Protein AF-A0A8J8CNK3-F1 (afdb_monomer)

Organism: NCBI:txid2690445

Solvent-accessible surface area (backbone atoms only — not comparable to full-atom values): 7069 Å² total; per-residue (Å²): 121,71,66,62,54,50,52,52,51,50,51,50,51,51,49,50,50,52,49,50,53,49,48,55,53,54,57,57,66,68,66,74,72,71,69,60,81,88,61,68,90,66,77,77,70,65,93,82,71,78,81,66,87,45,95,73,78,57,84,59,95,43,60,66,56,49,50,53,51,53,52,50,23,67,74,34,98,58,29,53,62,53,50,50,54,51,44,51,50,50,50,42,69,77,34,63,91,50,44,63,56,58,55,49,50,54,51,52,50,32,56,76,70,68,65,117

Secondary structure (DSSP, 8-state):
-HHHHHHHHHHHHHHHHHHHHHHHHHHHHTT-----TTS---S---TT------TTS---SSHHHHHHHHHHHHHSTTHHHHHHHHHHHHHHHH-GGGHHHHHHHHHHHHHHTT--

Foldseek 3Di:
DVVVVVVVVVVVVVVVVVVVVVVVVVVVVVPPPPPPVVDDVPPDDDPPDDDQDDLQPDDDPDVVRSVVLVVVLVPDPCSVVVVVVSSLVVCCVVCVVCNVVVVVVVVVVCVVVVVD

Radius of gyration: 29.27 Å; Cα contacts (8 Å, |Δi|>4): 28; chains: 1; bounding box: 63×72×49 Å

Sequence (116 aa):
MKGLLSALRQSIYRGVLVAVIGLLSWVGMSAIAVESSLASPTAKQAVGQEEVISPDSESYGSREEAYDKAVEAVNNPQGVEKAYEKDLKIFKQENPEQNTIVDSAKEAVKKVAGQE

Mean predicted aligned error: 18.52 Å

pLDDT: mean 73.79, std 15.77, range [39.31, 92.06]

Structure (mmCIF, N/CA/C/O backbone):
data_AF-A0A8J8CNK3-F1
#
_entry.id   AF-A0A8J8CNK3-F1
#
loop_
_atom_site.group_PDB
_atom_site.id
_atom_site.type_symbol
_atom_site.label_atom_id
_atom_site.label_alt_id
_atom_site.label_comp_id
_atom_site.label_asym_id
_atom_site.label_entity_id
_atom_site.label_seq_id
_atom_site.pdbx_PDB_ins_code
_atom_site.Cartn_x
_atom_site.Cartn_y
_atom_site.Cartn_z
_atom_site.occupancy
_atom_site.B_iso_or_equiv
_atom_site.auth_seq_id
_atom_site.auth_comp_id
_atom_site.auth_asym_id
_atom_site.auth_atom_id
_atom_site.pdbx_PDB_model_num
ATOM 1 N N . MET A 1 1 ? -47.912 52.864 -19.080 1.00 53.12 1 MET A N 1
ATOM 2 C CA . MET A 1 1 ? -46.613 52.517 -18.449 1.00 53.12 1 MET A CA 1
ATOM 3 C C . MET A 1 1 ? -46.378 51.017 -18.207 1.00 53.12 1 MET A C 1
ATOM 5 O O . MET A 1 1 ? -45.264 50.660 -17.859 1.00 53.12 1 MET A O 1
ATOM 9 N N . LYS A 1 2 ? -47.353 50.110 -18.409 1.00 54.72 2 LYS A N 1
ATOM 10 C CA . LYS A 1 2 ? -47.150 48.662 -18.162 1.00 54.72 2 LYS A CA 1
ATOM 11 C C . LYS A 1 2 ? -46.302 47.950 -19.239 1.00 54.72 2 LYS A C 1
ATOM 13 O O . LYS A 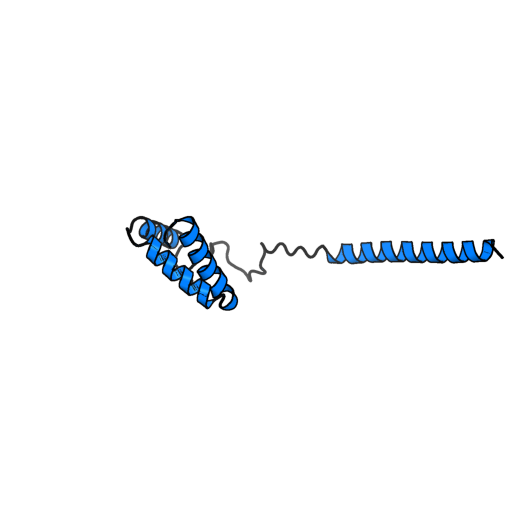1 2 ? -45.543 47.053 -18.900 1.00 54.72 2 LYS A O 1
ATOM 18 N N . GLY A 1 3 ? -46.368 48.393 -20.501 1.00 58.44 3 GLY A N 1
ATOM 19 C CA . GLY A 1 3 ? -45.615 47.792 -21.617 1.00 58.44 3 GLY A CA 1
ATOM 20 C C . GLY A 1 3 ? -44.118 48.133 -21.659 1.00 58.44 3 GLY A C 1
ATOM 21 O O . GLY A 1 3 ? -43.311 47.322 -22.099 1.00 58.44 3 GLY A O 1
ATOM 22 N N . LEU A 1 4 ? -43.727 49.308 -21.150 1.00 61.31 4 LEU A N 1
ATOM 23 C CA . LEU A 1 4 ? -42.319 49.727 -21.108 1.00 61.31 4 LEU A CA 1
ATOM 24 C C . LEU A 1 4 ? -41.530 48.901 -20.076 1.00 61.31 4 LEU A C 1
ATOM 26 O O . LEU A 1 4 ? -40.418 48.459 -20.344 1.00 61.31 4 LEU A O 1
ATOM 30 N N . LEU A 1 5 ? -42.150 48.625 -18.922 1.00 61.72 5 LEU A N 1
ATOM 31 C CA . LEU A 1 5 ? -41.578 47.792 -17.861 1.00 61.72 5 LEU A CA 1
ATOM 32 C C . LEU A 1 5 ? -41.494 46.314 -18.264 1.00 61.72 5 LEU A C 1
ATOM 34 O O . LEU A 1 5 ? -40.515 45.652 -17.926 1.00 61.72 5 LEU A O 1
ATOM 38 N N . SER A 1 6 ? -42.473 45.790 -19.013 1.00 59.72 6 SER A N 1
ATOM 39 C CA . SER A 1 6 ? -42.414 44.410 -19.512 1.00 59.72 6 SER A CA 1
ATOM 40 C C . SER A 1 6 ? -41.362 44.236 -20.605 1.00 59.72 6 SER A C 1
ATOM 42 O O . SER A 1 6 ? -40.653 43.234 -20.592 1.00 59.72 6 SER A O 1
ATOM 44 N N . ALA A 1 7 ? -41.204 45.215 -21.503 1.00 62.88 7 ALA A N 1
ATOM 45 C CA . ALA A 1 7 ? -40.164 45.197 -22.532 1.00 62.88 7 ALA A CA 1
ATOM 46 C C . ALA A 1 7 ? -38.754 45.303 -21.925 1.00 62.88 7 ALA A C 1
ATOM 48 O O . ALA A 1 7 ? -37.859 44.552 -22.310 1.00 62.88 7 ALA A O 1
ATOM 49 N N . LEU A 1 8 ? -38.571 46.164 -20.915 1.00 64.75 8 LEU A N 1
ATOM 50 C CA . LEU A 1 8 ? -37.304 46.289 -20.192 1.00 64.75 8 LEU A CA 1
ATOM 51 C C . LEU A 1 8 ? -36.966 44.996 -19.433 1.00 64.75 8 LEU A C 1
ATOM 53 O O . LEU A 1 8 ? -35.857 44.480 -19.537 1.00 64.75 8 LEU A O 1
ATOM 57 N N . ARG A 1 9 ? -37.951 44.409 -18.742 1.00 67.25 9 ARG A N 1
ATOM 58 C CA . ARG A 1 9 ? -37.798 43.139 -18.021 1.00 67.25 9 ARG A CA 1
ATOM 59 C C . ARG A 1 9 ? -37.497 41.975 -18.967 1.00 67.25 9 ARG A C 1
ATOM 61 O O . ARG A 1 9 ? -36.649 41.146 -18.661 1.00 67.25 9 ARG A O 1
ATOM 68 N N . GLN A 1 10 ? -38.136 41.932 -20.134 1.00 74.06 10 GLN A N 1
ATOM 69 C CA . GLN A 1 10 ? -37.875 40.924 -21.160 1.00 74.06 10 GLN A CA 1
ATOM 70 C C . GLN A 1 10 ? -36.482 41.082 -21.784 1.00 74.06 10 GLN A C 1
ATOM 72 O O . GLN A 1 10 ? -35.818 40.079 -22.035 1.00 74.06 10 GLN A O 1
ATOM 77 N N . SER A 1 11 ? -36.010 42.316 -21.984 1.00 74.06 11 SER A N 1
ATOM 78 C CA . SER A 1 11 ? -34.644 42.586 -22.448 1.00 74.06 11 SER A CA 1
ATOM 79 C C . SER A 1 11 ? -33.598 42.156 -21.420 1.00 74.06 11 SER A C 1
ATOM 81 O O . SER A 1 11 ? -32.589 41.561 -21.790 1.00 74.06 11 SER A O 1
ATOM 83 N N . ILE A 1 12 ? -33.859 42.390 -20.130 1.00 78.88 12 ILE A N 1
ATOM 84 C CA . ILE A 1 12 ? -32.988 41.941 -19.037 1.00 78.88 12 ILE A CA 1
ATOM 85 C C . ILE A 1 12 ? -32.961 40.410 -18.980 1.00 78.88 12 ILE A C 1
ATOM 87 O O . ILE A 1 12 ? -31.882 39.831 -18.952 1.00 78.88 12 ILE A O 1
ATOM 91 N N . TYR A 1 13 ? -34.115 39.735 -19.048 1.00 81.25 13 TYR A N 1
ATOM 92 C CA . TYR A 1 13 ? -34.148 38.268 -19.064 1.00 81.25 13 TYR A CA 1
ATOM 93 C C . TYR A 1 13 ? -33.449 37.673 -20.283 1.00 81.25 13 TYR A C 1
ATOM 95 O O . TYR A 1 13 ? -32.748 36.679 -20.141 1.00 81.25 13 TYR A O 1
ATOM 103 N N . ARG A 1 14 ? -33.596 38.274 -21.469 1.00 78.50 14 ARG A N 1
ATOM 104 C CA . ARG A 1 14 ? -32.875 37.829 -22.669 1.00 78.50 14 ARG A CA 1
ATOM 105 C C . ARG A 1 14 ? -31.368 38.030 -22.525 1.00 78.50 14 ARG A C 1
ATOM 107 O O . ARG A 1 14 ? -30.620 37.122 -22.863 1.00 78.50 14 ARG A O 1
ATOM 114 N N . GLY A 1 15 ? -30.935 39.164 -21.972 1.00 81.25 15 GLY A N 1
ATOM 115 C CA . GLY A 1 15 ? -29.524 39.422 -21.679 1.00 81.25 15 GLY A CA 1
ATOM 116 C C . GLY A 1 15 ? -28.945 38.425 -20.675 1.00 81.25 15 GLY A C 1
ATOM 117 O O . GLY A 1 15 ? -27.891 37.849 -20.924 1.00 81.25 15 GLY A O 1
ATOM 118 N N . VAL A 1 16 ? -29.671 38.148 -19.588 1.00 85.50 16 VAL A N 1
ATOM 119 C CA . VAL A 1 16 ? -29.281 37.149 -18.581 1.00 85.50 16 VAL A CA 1
ATOM 120 C C . VAL A 1 16 ? -29.248 35.746 -19.184 1.00 85.50 16 VAL A C 1
ATOM 122 O O . VAL A 1 16 ? -28.300 35.012 -18.942 1.00 85.50 16 VAL A O 1
ATOM 125 N N . LEU A 1 17 ? -30.229 35.371 -20.008 1.00 84.19 17 LEU A N 1
ATOM 126 C CA . LEU A 1 17 ? -30.269 34.052 -20.642 1.00 84.19 17 LEU A CA 1
ATOM 127 C C . LEU A 1 17 ? -29.079 33.848 -21.592 1.00 84.19 17 LEU A C 1
ATOM 129 O O . LEU A 1 17 ? -28.424 32.811 -21.538 1.00 84.19 17 LEU A O 1
ATOM 133 N N . VAL A 1 18 ? -28.7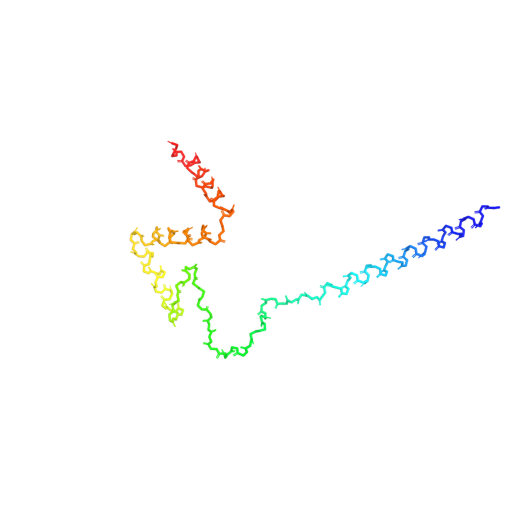66 34.848 -22.423 1.00 86.62 18 VAL A N 1
ATOM 134 C CA . VAL A 1 18 ? -27.603 34.808 -23.323 1.00 86.62 18 VAL A CA 1
ATOM 135 C C . VAL A 1 18 ? -26.299 34.767 -22.524 1.00 86.62 18 VAL A C 1
ATOM 1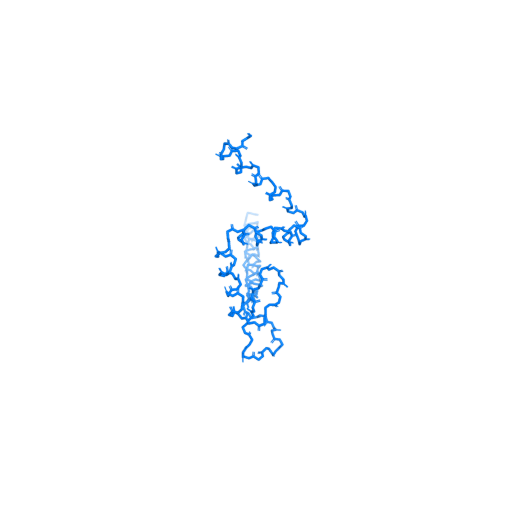37 O O . VAL A 1 18 ? -25.405 34.001 -22.872 1.00 86.62 18 VAL A O 1
ATOM 140 N N . ALA A 1 19 ? -26.204 35.517 -21.423 1.00 84.00 19 ALA A N 1
ATOM 141 C CA . ALA A 1 19 ? -25.041 35.485 -20.539 1.00 84.00 19 ALA A CA 1
ATOM 142 C C . ALA A 1 19 ? -24.860 34.118 -19.860 1.00 84.00 19 ALA A C 1
ATOM 144 O O . ALA A 1 19 ? -23.742 33.619 -19.800 1.00 84.00 19 ALA A O 1
ATOM 145 N N . VAL A 1 20 ? -25.941 33.482 -19.400 1.00 84.62 20 VAL A N 1
ATOM 146 C CA . VAL A 1 20 ? -25.899 32.144 -18.787 1.00 84.62 20 VAL A CA 1
ATOM 147 C C . VAL A 1 20 ? -25.498 31.082 -19.811 1.00 84.62 20 VAL A C 1
ATOM 149 O O . VAL A 1 20 ? -24.643 30.255 -19.517 1.00 84.62 20 VAL A O 1
ATOM 152 N N . ILE A 1 21 ? -26.047 31.122 -21.028 1.00 82.81 21 ILE A N 1
ATOM 153 C CA . ILE A 1 21 ? -25.663 30.191 -22.103 1.00 82.81 21 ILE A CA 1
ATOM 154 C C . ILE A 1 21 ? -24.202 30.418 -22.522 1.00 82.81 21 ILE A C 1
ATOM 156 O O . ILE A 1 21 ? -23.464 29.454 -22.727 1.00 82.81 21 ILE A O 1
ATOM 160 N N . GLY A 1 22 ? -23.758 31.676 -22.593 1.00 82.06 22 GLY A N 1
ATOM 161 C CA . GLY A 1 22 ? -22.363 32.033 -22.852 1.00 82.06 22 GLY A CA 1
ATOM 162 C C . GLY A 1 22 ? -21.415 31.535 -21.758 1.00 82.06 22 GLY A C 1
ATOM 163 O O . GLY A 1 22 ? -20.387 30.942 -22.071 1.00 82.06 22 GLY A O 1
ATOM 164 N N . LEU A 1 23 ? -21.788 31.688 -20.484 1.00 78.00 23 LEU A N 1
ATOM 165 C CA . LEU A 1 23 ? -21.037 31.166 -19.337 1.00 78.00 23 LEU A CA 1
ATOM 166 C C . LEU A 1 23 ? -20.975 29.634 -19.341 1.00 78.00 23 LEU A C 1
ATOM 168 O O . LEU A 1 23 ? -19.902 29.078 -19.136 1.00 78.00 23 LEU A O 1
ATOM 172 N N . LEU A 1 24 ? -22.082 28.944 -19.629 1.00 75.75 24 LEU A N 1
ATOM 173 C CA . LEU A 1 24 ? -22.100 27.481 -19.745 1.00 75.75 24 LEU A CA 1
ATOM 174 C C . LEU A 1 24 ? -21.238 26.988 -20.918 1.00 75.75 24 LEU A C 1
ATOM 176 O O . LEU A 1 24 ? -20.557 25.974 -20.791 1.00 75.75 24 LEU A O 1
ATOM 180 N N . SER A 1 25 ? -21.211 27.730 -22.028 1.00 75.38 25 SER A N 1
ATOM 181 C CA . SER A 1 25 ? -20.350 27.426 -23.180 1.00 75.38 25 SER A CA 1
ATOM 182 C C . SER A 1 25 ? -18.867 27.660 -22.863 1.00 75.38 25 SER A C 1
ATOM 184 O O . SER A 1 25 ? -18.021 26.868 -23.269 1.00 75.38 25 SER A O 1
ATOM 186 N N . TRP A 1 26 ? -18.552 28.703 -22.086 1.00 70.75 26 TRP A N 1
ATOM 187 C CA . TRP A 1 26 ? -17.193 28.989 -21.617 1.00 70.75 26 TRP A CA 1
ATOM 188 C C . TRP A 1 26 ? -16.692 27.925 -20.633 1.00 70.75 26 TRP A C 1
ATOM 190 O O . TRP A 1 26 ? -15.577 27.434 -20.775 1.00 70.75 26 TRP A O 1
ATOM 200 N N . VAL A 1 27 ? -17.528 27.510 -19.674 1.00 66.94 27 VAL A N 1
ATOM 201 C CA . VAL A 1 27 ? -17.202 26.427 -18.728 1.00 66.94 27 VAL A CA 1
ATOM 202 C C . VAL A 1 27 ? -17.034 25.086 -19.455 1.00 66.94 27 VAL A C 1
ATOM 204 O O . VAL A 1 27 ? -16.172 24.294 -19.083 1.00 66.94 27 VAL A O 1
ATOM 207 N N . GLY A 1 28 ? -17.794 24.851 -20.530 1.00 62.44 28 GLY A N 1
ATOM 208 C CA . GLY A 1 28 ? -17.663 23.657 -21.368 1.00 62.44 28 GLY A CA 1
ATOM 209 C C . GLY A 1 28 ? -16.336 23.560 -22.132 1.00 62.44 28 GLY A C 1
ATOM 210 O O . GLY A 1 28 ? -15.835 22.455 -22.321 1.00 62.44 28 GLY A O 1
ATOM 211 N N . MET A 1 29 ? -15.726 24.687 -22.525 1.00 59.91 29 MET A N 1
ATOM 212 C CA . MET A 1 29 ? -14.417 24.685 -23.202 1.00 59.91 29 MET A CA 1
ATOM 213 C C . MET A 1 29 ? -13.239 24.445 -22.245 1.00 59.91 29 MET A C 1
ATOM 215 O O . MET A 1 29 ? -12.205 23.952 -22.686 1.00 59.91 29 MET A O 1
ATOM 219 N N . SER A 1 30 ? -13.389 24.712 -20.944 1.00 59.50 30 SER A N 1
ATOM 220 C CA . SER A 1 30 ? -12.358 24.419 -19.931 1.00 59.50 30 SER A CA 1
ATOM 221 C C . SER A 1 30 ? -12.331 22.950 -19.490 1.00 59.50 30 SER A C 1
ATOM 223 O O . SER A 1 30 ? -11.420 22.546 -18.776 1.00 59.50 30 SER A O 1
ATOM 225 N N . ALA A 1 31 ? -13.339 22.157 -19.870 1.00 57.19 31 ALA A N 1
ATOM 226 C CA . ALA A 1 31 ? -13.521 20.785 -19.394 1.00 57.19 31 ALA A CA 1
ATOM 227 C C . ALA A 1 31 ? -12.884 19.710 -20.297 1.00 57.19 31 ALA A C 1
ATOM 229 O O . ALA A 1 31 ? -12.995 18.524 -20.000 1.00 57.19 31 ALA A O 1
ATOM 230 N N . ILE A 1 32 ? -12.190 20.097 -21.375 1.00 59.12 32 ILE A N 1
ATOM 231 C CA . ILE A 1 32 ? -11.406 19.169 -22.208 1.00 59.12 32 ILE A CA 1
ATOM 232 C C . ILE A 1 32 ? -9.919 19.523 -22.116 1.00 59.12 32 ILE A C 1
ATOM 234 O O . ILE A 1 32 ? -9.226 19.725 -23.104 1.00 59.12 32 ILE A O 1
ATOM 238 N N . ALA A 1 33 ? -9.424 19.581 -20.886 1.00 54.59 33 ALA A N 1
ATOM 239 C CA . ALA A 1 33 ? -8.092 19.087 -20.579 1.00 54.59 33 ALA A CA 1
ATOM 240 C C . ALA A 1 33 ? -8.281 17.864 -19.678 1.00 54.59 33 ALA A C 1
ATOM 242 O O . ALA A 1 33 ? -7.846 17.828 -18.532 1.00 54.59 33 ALA A O 1
ATOM 243 N N . VAL A 1 34 ? -8.992 16.853 -20.195 1.00 54.28 34 VAL A N 1
ATOM 244 C CA . VAL A 1 34 ? -8.728 15.483 -19.757 1.00 54.28 34 VAL A CA 1
ATOM 245 C C . VAL A 1 34 ? -7.339 15.194 -20.302 1.00 54.28 34 VAL A C 1
ATOM 247 O O . VAL A 1 34 ? -7.175 14.677 -21.404 1.00 54.28 34 VAL A O 1
ATOM 250 N N . GLU A 1 35 ? -6.325 15.626 -19.558 1.00 49.78 35 GLU A N 1
ATOM 251 C CA . GLU A 1 35 ? -5.048 14.951 -19.595 1.00 49.78 35 GLU A CA 1
ATOM 252 C C . GLU A 1 35 ? -5.396 13.503 -19.285 1.00 49.78 35 GLU A C 1
ATOM 254 O O . GLU A 1 35 ? -5.761 13.139 -18.168 1.00 49.78 35 GLU A O 1
ATOM 259 N N . SER A 1 36 ? -5.415 12.683 -20.329 1.00 48.16 36 SER A N 1
ATOM 260 C CA . SER A 1 36 ? -5.267 11.252 -20.204 1.00 48.16 36 SER A CA 1
ATOM 261 C C . SER A 1 36 ? -3.975 11.045 -19.422 1.00 48.16 36 SER A C 1
ATOM 263 O O . SER A 1 36 ? -2.909 10.921 -20.017 1.00 48.16 36 SER A O 1
ATOM 265 N N . SER A 1 37 ? -4.054 11.035 -18.089 1.00 45.50 37 SER A N 1
ATOM 266 C CA . SER A 1 37 ? -2.921 10.856 -17.174 1.00 45.50 37 SER A CA 1
ATOM 267 C C . SER A 1 37 ? -2.351 9.432 -17.229 1.00 45.50 37 SER A C 1
ATOM 269 O O . SER A 1 37 ? -1.622 9.010 -16.341 1.00 45.50 37 SER A O 1
ATOM 271 N N . LEU A 1 38 ? -2.690 8.687 -18.283 1.00 48.75 38 LEU A N 1
ATOM 272 C CA . LEU A 1 38 ? -2.006 7.482 -18.730 1.00 48.75 38 LEU A CA 1
ATOM 273 C C . LEU A 1 38 ? -0.895 7.794 -19.750 1.00 48.75 38 LEU A C 1
ATOM 275 O O . LEU A 1 38 ? -0.183 6.889 -20.166 1.00 48.75 38 LEU A O 1
ATOM 279 N N . ALA A 1 39 ? -0.720 9.058 -20.144 1.00 49.25 39 ALA A N 1
ATOM 280 C CA . ALA A 1 39 ? 0.435 9.536 -20.891 1.00 49.25 39 ALA A CA 1
ATOM 281 C C . ALA A 1 39 ? 1.093 10.678 -20.106 1.00 49.25 39 ALA A C 1
ATOM 283 O O . ALA A 1 39 ? 0.884 11.858 -20.379 1.00 49.25 39 ALA A O 1
ATOM 284 N N . SER A 1 40 ? 1.898 10.301 -19.110 1.00 39.31 40 SER A N 1
ATOM 285 C CA . SER A 1 40 ? 2.988 11.146 -18.615 1.00 39.31 40 SER A CA 1
ATOM 286 C C . SER A 1 40 ? 3.777 11.693 -19.819 1.00 39.31 40 SER A C 1
ATOM 288 O O . SER A 1 40 ? 3.947 10.953 -20.798 1.00 39.31 40 SER A O 1
ATOM 290 N N . PRO A 1 41 ? 4.297 12.939 -19.808 1.00 44.16 41 PRO A N 1
ATOM 291 C CA . PRO A 1 41 ? 5.346 13.354 -20.729 1.00 44.16 41 PRO A CA 1
ATOM 292 C C . PRO A 1 41 ? 6.625 12.625 -20.318 1.00 44.16 41 PRO A C 1
ATOM 294 O O . PRO A 1 41 ? 7.590 13.198 -19.819 1.00 44.16 41 PRO A O 1
ATOM 297 N N . THR A 1 42 ? 6.608 11.317 -20.528 1.00 45.53 42 THR A N 1
ATOM 298 C CA . THR A 1 42 ? 7.750 10.447 -20.564 1.00 45.53 42 THR A CA 1
ATOM 299 C C . THR A 1 42 ? 8.652 11.019 -21.640 1.00 45.53 42 THR A C 1
ATOM 301 O O . THR A 1 42 ? 8.481 10.813 -22.844 1.00 45.53 42 THR A O 1
ATOM 304 N N . ALA A 1 43 ? 9.608 11.816 -21.181 1.00 46.00 43 ALA A N 1
ATOM 305 C CA . ALA A 1 43 ? 10.834 12.085 -21.880 1.00 46.00 43 ALA A CA 1
ATOM 306 C C . ALA A 1 43 ? 11.388 10.736 -22.339 1.00 46.00 43 ALA A C 1
ATOM 308 O O . ALA A 1 43 ? 12.006 10.034 -21.556 1.00 46.00 43 ALA A O 1
ATOM 309 N N . LYS A 1 44 ? 11.109 10.350 -23.589 1.00 45.84 44 LYS A N 1
ATOM 310 C CA . LYS A 1 44 ? 11.765 9.236 -24.279 1.00 45.84 44 LYS A CA 1
ATOM 311 C C . LYS A 1 44 ? 12.045 8.013 -23.373 1.00 45.84 44 LYS A C 1
ATOM 313 O O . LYS A 1 44 ? 13.201 7.607 -23.288 1.00 45.84 44 LYS A O 1
ATOM 318 N N . GLN A 1 45 ? 11.060 7.398 -22.705 1.00 44.81 45 GLN A N 1
ATOM 319 C CA . GLN A 1 45 ? 11.308 6.020 -22.258 1.00 44.81 45 GLN A CA 1
ATOM 320 C C . GLN A 1 45 ? 11.288 5.160 -23.502 1.00 44.81 45 GLN A C 1
ATOM 322 O O . GLN A 1 45 ? 10.304 5.090 -24.241 1.00 44.81 45 GLN A O 1
ATOM 327 N N . ALA A 1 46 ? 12.439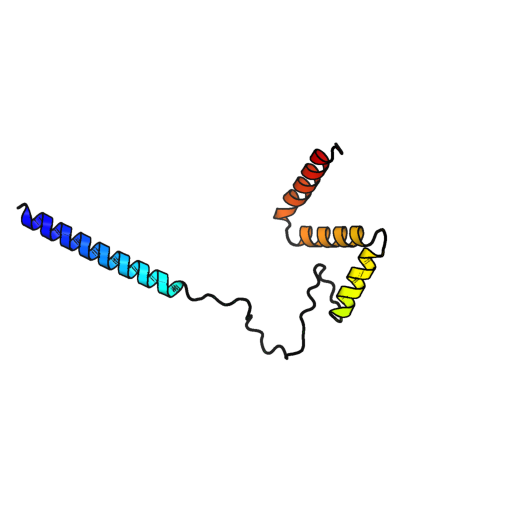 4.550 -23.737 1.00 43.69 46 ALA A N 1
ATOM 328 C CA . ALA A 1 46 ? 12.579 3.447 -24.648 1.00 43.69 46 ALA A CA 1
ATOM 329 C C . ALA A 1 46 ? 11.489 2.410 -24.342 1.00 43.69 46 ALA A C 1
ATOM 331 O O . ALA A 1 46 ? 11.303 1.996 -23.197 1.00 43.69 46 ALA A O 1
ATOM 332 N N . VAL A 1 47 ? 10.775 2.006 -25.390 1.00 42.28 47 VAL A N 1
ATOM 333 C CA . VAL A 1 47 ? 9.902 0.833 -25.390 1.00 42.28 47 VAL A CA 1
ATOM 334 C C . VAL A 1 47 ? 10.747 -0.352 -24.906 1.00 42.28 47 VAL A C 1
ATOM 336 O O . VAL A 1 47 ? 11.649 -0.786 -25.619 1.00 42.28 47 VAL A O 1
ATOM 339 N N . GLY A 1 48 ? 10.526 -0.800 -23.667 1.00 50.31 48 GLY A N 1
ATOM 340 C CA . GLY A 1 48 ? 11.304 -1.877 -23.042 1.00 50.31 48 GLY A CA 1
ATOM 341 C C . GLY A 1 48 ? 11.495 -1.780 -21.525 1.00 50.31 48 GLY A C 1
ATOM 342 O O . GLY A 1 48 ? 11.931 -2.755 -20.926 1.00 50.31 48 GLY A O 1
ATOM 343 N N . GLN A 1 49 ? 11.170 -0.652 -20.887 1.00 47.41 49 GLN A N 1
ATOM 344 C CA . GLN A 1 49 ? 11.186 -0.549 -19.423 1.00 47.41 49 GLN A CA 1
ATOM 345 C C . GLN A 1 49 ? 9.764 -0.687 -18.882 1.00 47.41 49 GLN A C 1
ATOM 347 O O . GLN A 1 49 ? 9.026 0.292 -18.799 1.00 47.41 49 GLN A O 1
ATOM 352 N N . GLU A 1 50 ? 9.374 -1.921 -18.566 1.00 54.19 50 GLU A N 1
ATOM 353 C CA . GLU A 1 50 ? 8.205 -2.170 -17.728 1.00 54.19 50 GLU A CA 1
ATOM 354 C C . GLU A 1 50 ? 8.549 -1.679 -16.315 1.00 54.19 50 GLU A C 1
ATOM 356 O O . GLU A 1 50 ? 9.535 -2.116 -15.721 1.00 54.19 50 GLU A O 1
ATOM 361 N N . GLU A 1 51 ? 7.812 -0.682 -15.827 1.00 56.41 51 GLU A N 1
ATOM 362 C CA . GLU A 1 51 ? 8.054 -0.092 -14.514 1.00 56.41 51 GLU A CA 1
ATOM 363 C C . GLU A 1 51 ? 7.769 -1.151 -13.448 1.00 56.41 51 GLU A C 1
ATOM 365 O O . GLU A 1 51 ? 6.652 -1.662 -13.330 1.00 56.41 51 GLU A O 1
ATOM 370 N N . VAL A 1 52 ? 8.804 -1.533 -12.701 1.00 58.59 52 VAL A N 1
ATOM 371 C CA . VAL A 1 52 ? 8.661 -2.492 -11.612 1.00 58.59 52 VAL A CA 1
ATOM 372 C C . VAL A 1 52 ? 8.004 -1.763 -10.448 1.00 58.59 52 VAL A C 1
ATOM 374 O O . VAL A 1 52 ? 8.667 -1.085 -9.666 1.00 58.59 52 VAL A O 1
ATOM 377 N N . ILE A 1 53 ? 6.676 -1.857 -10.373 1.00 57.72 53 ILE A N 1
ATOM 378 C CA . ILE A 1 53 ? 5.898 -1.294 -9.270 1.00 57.72 53 ILE A CA 1
ATOM 379 C C . ILE A 1 53 ? 6.245 -2.091 -8.014 1.00 57.72 53 ILE A C 1
ATOM 381 O O . ILE A 1 53 ? 5.829 -3.239 -7.858 1.00 57.72 53 ILE A O 1
ATOM 385 N N . SER A 1 54 ? 7.028 -1.470 -7.140 1.00 57.34 54 SER A N 1
ATOM 386 C CA . SER A 1 54 ? 7.429 -2.020 -5.853 1.00 57.34 54 SER A CA 1
ATOM 387 C C . SER A 1 54 ? 6.773 -1.196 -4.744 1.00 57.34 54 SER A C 1
ATOM 389 O O . SER A 1 54 ? 7.102 -0.012 -4.617 1.00 57.34 54 SER A O 1
ATOM 391 N N . PRO A 1 55 ? 5.826 -1.768 -3.975 1.00 55.44 55 PRO A N 1
ATOM 392 C CA . PRO A 1 55 ? 5.135 -1.038 -2.913 1.00 55.44 55 PRO A CA 1
ATOM 393 C C . PRO A 1 55 ? 6.089 -0.551 -1.810 1.00 55.44 55 PRO A C 1
ATOM 395 O O . PRO A 1 55 ? 5.807 0.444 -1.148 1.00 55.44 55 PRO A O 1
ATOM 398 N N . ASP A 1 56 ? 7.256 -1.182 -1.671 1.00 58.28 56 ASP A N 1
ATOM 399 C CA . ASP A 1 56 ? 8.121 -0.992 -0.513 1.00 58.28 56 ASP A CA 1
ATOM 400 C C . ASP A 1 56 ? 9.354 -0.116 -0.791 1.00 58.28 56 ASP A C 1
ATOM 402 O O . ASP A 1 56 ? 10.333 -0.175 -0.038 1.00 58.28 56 ASP A O 1
ATOM 406 N N . SER A 1 57 ? 9.384 0.629 -1.903 1.00 59.53 57 SER A N 1
ATOM 407 C CA . SER A 1 57 ? 10.581 1.324 -2.420 1.00 59.53 57 SER A CA 1
ATOM 408 C C . SER A 1 57 ? 11.790 0.409 -2.702 1.00 59.53 57 SER A C 1
ATOM 410 O O . SER A 1 57 ? 12.891 0.888 -2.984 1.00 59.53 57 SER A O 1
ATOM 412 N N . GLU A 1 58 ? 11.607 -0.917 -2.658 1.00 64.75 58 GLU A N 1
ATOM 413 C CA . GLU A 1 58 ? 12.645 -1.867 -3.046 1.00 64.75 58 GLU A CA 1
ATOM 414 C C . GLU A 1 58 ? 12.808 -1.846 -4.561 1.00 64.75 58 GLU A C 1
ATOM 416 O O . GLU A 1 58 ? 11.917 -2.234 -5.313 1.00 64.75 58 GLU A O 1
ATOM 421 N N . SER A 1 59 ? 13.969 -1.381 -5.014 1.00 65.38 59 SER A N 1
ATOM 422 C CA . SER A 1 59 ? 14.339 -1.451 -6.420 1.00 65.38 59 SER A CA 1
ATOM 423 C C . SER A 1 59 ? 14.682 -2.896 -6.766 1.00 65.38 59 SER A C 1
ATOM 425 O O . SER A 1 59 ? 15.800 -3.345 -6.516 1.00 65.38 59 SER A O 1
ATOM 427 N N . TYR A 1 60 ? 13.735 -3.610 -7.361 1.00 74.75 60 TYR A N 1
ATOM 428 C CA . TYR A 1 60 ? 14.008 -4.903 -7.981 1.00 74.75 60 TYR A CA 1
ATOM 429 C C . TYR A 1 60 ? 14.669 -4.698 -9.346 1.00 74.75 60 TYR A C 1
ATOM 431 O O . TYR A 1 60 ? 14.382 -3.732 -10.057 1.00 74.75 60 TYR A O 1
ATOM 439 N N . GLY A 1 61 ? 15.575 -5.600 -9.719 1.00 77.69 61 GLY A N 1
ATOM 440 C CA . GLY A 1 61 ? 16.259 -5.562 -11.009 1.00 77.69 61 GLY A CA 1
ATOM 441 C C . GLY A 1 61 ? 15.355 -5.960 -12.179 1.00 77.69 61 GLY A C 1
ATOM 442 O O . GLY A 1 61 ? 15.647 -5.614 -13.323 1.00 77.69 61 GLY A O 1
ATOM 443 N N . SER A 1 62 ? 14.258 -6.671 -11.903 1.00 82.94 62 SER A N 1
ATOM 444 C CA . SER A 1 62 ? 13.251 -7.084 -12.884 1.00 82.94 62 SER A CA 1
ATOM 445 C C . SER A 1 62 ? 11.880 -7.286 -12.237 1.00 82.94 62 SER A C 1
ATOM 447 O O . SER A 1 62 ? 11.752 -7.374 -11.014 1.00 82.94 62 SER A O 1
ATOM 449 N N . ARG A 1 63 ? 10.844 -7.390 -13.070 1.00 78.88 63 ARG A N 1
ATOM 450 C CA . ARG A 1 63 ? 9.484 -7.703 -12.626 1.00 78.88 63 ARG A CA 1
ATOM 451 C C . ARG A 1 63 ? 9.378 -9.135 -12.102 1.00 78.88 63 ARG A C 1
ATOM 453 O O . ARG A 1 63 ? 8.690 -9.378 -11.116 1.00 78.88 63 ARG A O 1
ATOM 460 N N . GLU A 1 64 ? 10.067 -10.069 -12.747 1.00 85.12 64 GLU A N 1
ATOM 461 C CA . GLU A 1 64 ? 10.152 -11.471 -12.340 1.00 85.12 64 GLU A CA 1
ATOM 462 C C . GLU A 1 64 ? 10.726 -11.591 -10.928 1.00 85.12 64 GLU A C 1
ATOM 464 O O . GLU A 1 64 ? 10.147 -12.273 -10.089 1.00 85.12 64 GLU A O 1
ATOM 469 N N . GLU A 1 65 ? 11.792 -10.846 -10.630 1.00 84.31 65 GLU A N 1
ATOM 470 C CA . GLU A 1 65 ? 12.391 -10.810 -9.293 1.00 84.31 65 GLU A CA 1
ATOM 471 C C . GLU A 1 65 ? 11.407 -10.304 -8.226 1.00 84.31 65 GLU A C 1
ATOM 473 O O . GLU A 1 65 ? 11.335 -10.873 -7.136 1.00 84.31 65 GLU A O 1
ATOM 478 N N . ALA A 1 66 ? 10.607 -9.281 -8.542 1.00 83.88 66 ALA A N 1
ATOM 479 C CA . ALA A 1 66 ? 9.573 -8.783 -7.636 1.00 83.88 66 ALA A CA 1
ATOM 480 C C . ALA A 1 66 ? 8.500 -9.851 -7.350 1.00 83.88 66 ALA A C 1
ATOM 482 O O . ALA A 1 66 ? 8.074 -10.030 -6.206 1.00 83.88 66 ALA A O 1
ATOM 483 N N . TYR A 1 67 ? 8.083 -10.602 -8.375 1.00 86.12 67 TYR A N 1
ATOM 484 C CA . TYR A 1 67 ? 7.121 -11.691 -8.199 1.00 86.12 67 TYR A CA 1
ATOM 485 C C . TYR A 1 67 ? 7.696 -12.860 -7.412 1.00 86.12 67 TYR A C 1
ATOM 487 O O . TYR A 1 67 ? 7.025 -13.364 -6.511 1.00 86.12 67 TYR A O 1
ATOM 495 N N . ASP A 1 68 ? 8.932 -13.259 -7.695 1.00 88.31 68 ASP A N 1
ATOM 496 C CA . ASP A 1 68 ? 9.604 -14.327 -6.960 1.00 88.31 68 ASP A CA 1
ATOM 497 C C . ASP A 1 68 ? 9.726 -13.970 -5.474 1.00 88.31 68 ASP A C 1
ATOM 499 O O . ASP A 1 68 ? 9.451 -14.805 -4.609 1.00 88.31 68 ASP A O 1
ATOM 503 N N . LYS A 1 69 ? 10.034 -12.705 -5.160 1.00 84.00 69 LYS A N 1
ATOM 504 C CA . LYS A 1 69 ? 10.065 -12.192 -3.784 1.00 84.00 69 LYS A CA 1
ATOM 505 C C . LYS A 1 69 ? 8.697 -12.213 -3.109 1.00 84.00 69 LYS A C 1
ATOM 507 O O . LYS A 1 69 ? 8.596 -12.632 -1.955 1.00 84.00 69 LYS A O 1
ATOM 512 N N . ALA A 1 70 ? 7.638 -11.828 -3.817 1.00 84.19 70 ALA A N 1
ATOM 513 C CA . ALA A 1 70 ? 6.276 -11.909 -3.292 1.00 84.19 70 ALA A CA 1
ATOM 514 C C . ALA A 1 70 ? 5.861 -13.364 -3.002 1.00 84.19 70 ALA A C 1
ATOM 516 O O . ALA A 1 70 ? 5.285 -13.661 -1.954 1.00 84.19 70 ALA A O 1
ATOM 517 N N . VAL A 1 71 ? 6.204 -14.296 -3.895 1.00 88.56 71 VAL A N 1
ATOM 518 C CA . VAL A 1 71 ? 5.951 -15.732 -3.710 1.00 88.56 71 VAL A CA 1
ATOM 519 C C . VAL A 1 71 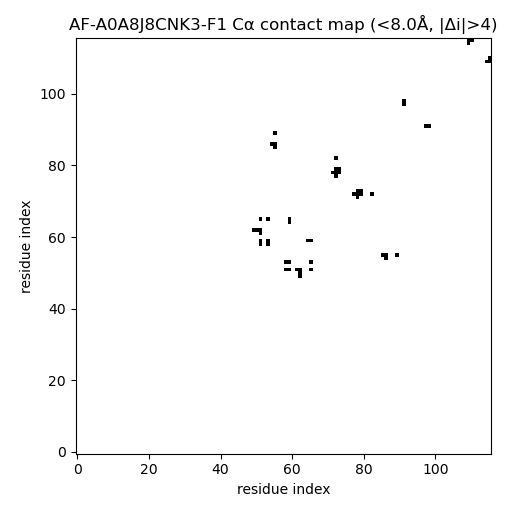? 6.756 -16.286 -2.530 1.00 88.56 71 VAL A C 1
ATOM 521 O O . VAL A 1 71 ? 6.226 -17.055 -1.726 1.00 88.56 71 VAL A O 1
ATOM 524 N N . GLU A 1 72 ? 8.015 -15.875 -2.375 1.00 87.31 72 GLU A N 1
ATOM 525 C CA . GLU A 1 72 ? 8.861 -16.235 -1.232 1.00 87.31 72 GLU A CA 1
ATOM 526 C C . GLU A 1 72 ? 8.245 -15.766 0.098 1.00 87.31 72 GLU A C 1
ATOM 528 O O . GLU A 1 72 ? 8.202 -16.532 1.065 1.00 87.31 72 GLU A O 1
ATOM 533 N N . ALA A 1 73 ? 7.700 -14.546 0.140 1.00 86.06 73 ALA A N 1
ATOM 534 C CA . ALA A 1 73 ? 7.034 -14.009 1.324 1.00 86.06 73 ALA A CA 1
ATOM 535 C C . ALA A 1 73 ? 5.780 -14.813 1.712 1.00 86.06 73 ALA A C 1
ATOM 537 O O . ALA A 1 73 ? 5.556 -15.054 2.898 1.00 86.06 73 ALA A O 1
ATOM 538 N N . VAL A 1 74 ? 4.995 -15.281 0.736 1.00 86.88 74 VAL A N 1
ATOM 539 C CA . VAL A 1 74 ? 3.811 -16.125 0.985 1.00 86.88 74 VAL A CA 1
ATOM 540 C C . VAL A 1 74 ? 4.197 -17.525 1.469 1.00 86.88 74 VAL A C 1
ATOM 542 O O . VAL A 1 74 ? 3.541 -18.082 2.347 1.00 86.88 74 VAL A O 1
ATOM 545 N N . ASN A 1 75 ? 5.274 -18.095 0.926 1.00 91.12 75 ASN A N 1
ATOM 546 C CA . ASN A 1 75 ? 5.738 -19.433 1.300 1.00 91.12 75 ASN A CA 1
ATOM 547 C C . ASN A 1 75 ? 6.462 -19.471 2.656 1.00 91.12 75 ASN A C 1
ATOM 549 O O . ASN A 1 75 ? 6.651 -20.544 3.231 1.00 91.12 75 ASN A O 1
ATOM 553 N N . ASN A 1 76 ? 6.869 -18.316 3.183 1.00 89.75 76 ASN A N 1
ATOM 554 C CA . ASN A 1 76 ? 7.452 -18.200 4.509 1.00 89.75 76 ASN A CA 1
ATOM 555 C C . ASN A 1 76 ? 6.344 -18.002 5.566 1.00 89.75 76 ASN A C 1
ATOM 557 O O . ASN A 1 76 ? 5.583 -17.041 5.462 1.00 89.75 76 ASN A O 1
ATOM 561 N N . PRO A 1 77 ? 6.294 -18.814 6.642 1.00 85.38 77 PRO A N 1
ATOM 562 C CA . PRO A 1 77 ? 5.289 -18.683 7.703 1.00 85.38 77 PRO A CA 1
ATOM 563 C C . PRO A 1 77 ? 5.186 -17.289 8.342 1.00 85.38 77 PRO A C 1
ATOM 565 O O . PRO A 1 77 ? 4.156 -16.955 8.915 1.00 85.38 77 PRO A O 1
ATOM 568 N N . GLN A 1 78 ? 6.252 -16.488 8.279 1.00 89.81 78 GLN A N 1
ATOM 569 C CA . GLN A 1 78 ? 6.286 -15.113 8.790 1.00 89.81 78 GLN A CA 1
ATOM 570 C C . GLN A 1 78 ? 6.488 -14.066 7.688 1.00 89.81 78 GLN A C 1
ATOM 572 O O . GLN A 1 78 ? 6.625 -12.885 7.995 1.00 89.81 78 GLN A O 1
ATOM 577 N N . GLY A 1 79 ? 6.590 -14.471 6.420 1.00 85.94 79 GLY A N 1
ATOM 578 C CA . GLY A 1 79 ? 6.955 -13.554 5.340 1.00 85.94 79 GLY A CA 1
ATOM 579 C C . GLY A 1 79 ? 5.871 -12.516 5.072 1.00 85.94 79 GLY A C 1
ATOM 580 O O . GLY A 1 79 ? 6.188 -11.338 4.954 1.00 85.94 79 GLY A O 1
ATOM 581 N N . VAL A 1 80 ? 4.603 -12.933 5.088 1.00 87.12 80 VAL A N 1
ATOM 582 C CA . VAL A 1 80 ? 3.455 -12.028 4.917 1.00 87.12 80 VAL A CA 1
ATOM 583 C C . VAL A 1 80 ? 3.381 -10.990 6.039 1.00 87.12 80 VAL A C 1
ATOM 585 O O . VAL A 1 80 ? 3.215 -9.808 5.761 1.00 87.12 80 VAL A O 1
ATOM 588 N N . GLU A 1 81 ? 3.561 -11.407 7.295 1.00 88.88 81 GLU A N 1
ATOM 589 C CA . GLU A 1 81 ? 3.529 -10.481 8.437 1.00 88.88 81 GLU A CA 1
ATOM 590 C C . GLU A 1 81 ? 4.677 -9.465 8.357 1.00 88.88 81 GLU A C 1
ATOM 592 O O . GLU A 1 81 ? 4.477 -8.274 8.566 1.00 88.88 81 GLU A O 1
ATOM 597 N N . LYS A 1 82 ? 5.880 -9.914 7.979 1.00 88.25 82 LYS A N 1
ATOM 598 C CA . LYS A 1 82 ? 7.043 -9.030 7.815 1.00 88.25 82 LYS A CA 1
ATOM 599 C C . LYS A 1 82 ? 6.872 -8.036 6.669 1.00 88.25 82 LYS A C 1
ATOM 601 O O . LYS A 1 82 ? 7.269 -6.883 6.822 1.00 88.25 82 LYS A O 1
ATOM 606 N N . ALA A 1 83 ? 6.307 -8.474 5.543 1.00 86.44 83 ALA A N 1
ATOM 607 C CA . ALA A 1 83 ? 5.982 -7.590 4.427 1.00 86.44 83 ALA A CA 1
ATOM 608 C C . ALA A 1 83 ? 4.964 -6.530 4.873 1.00 86.44 83 ALA A C 1
ATOM 610 O O . ALA A 1 83 ? 5.212 -5.337 4.738 1.00 86.44 83 ALA A O 1
ATOM 611 N N . TYR A 1 84 ? 3.899 -6.956 5.557 1.00 87.50 84 TYR A N 1
ATOM 612 C CA . TYR A 1 84 ? 2.907 -6.045 6.119 1.00 87.50 84 TYR A CA 1
ATOM 613 C C . TYR A 1 84 ? 3.514 -5.022 7.095 1.00 87.50 84 TYR A C 1
ATOM 615 O O . TYR A 1 84 ? 3.222 -3.834 6.994 1.00 87.50 84 TYR A O 1
ATOM 623 N N . GLU A 1 85 ? 4.374 -5.438 8.030 1.00 89.88 85 GLU A N 1
ATOM 624 C CA . GLU A 1 85 ? 5.029 -4.518 8.972 1.00 89.88 85 GLU A CA 1
ATOM 625 C C . GLU A 1 85 ? 5.901 -3.472 8.266 1.00 89.88 85 GLU A C 1
ATOM 627 O O . GLU A 1 85 ? 5.946 -2.306 8.679 1.00 89.88 85 GLU A O 1
ATOM 632 N N . LYS A 1 86 ? 6.595 -3.885 7.203 1.00 88.19 86 LYS A N 1
ATOM 633 C CA . LYS A 1 86 ? 7.442 -3.011 6.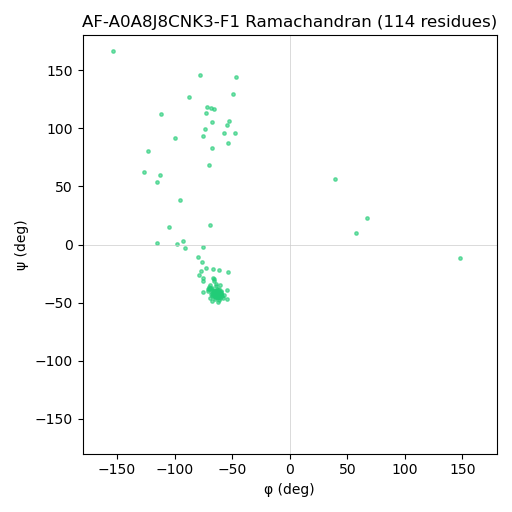394 1.00 88.19 86 LYS A CA 1
ATOM 634 C C . LYS A 1 86 ? 6.604 -1.984 5.634 1.00 88.19 86 LYS A C 1
ATOM 636 O O . LYS A 1 86 ? 6.884 -0.789 5.752 1.00 88.19 86 LYS A O 1
ATOM 641 N N . ASP A 1 87 ? 5.544 -2.425 4.968 1.00 86.94 87 ASP A N 1
ATOM 642 C CA . ASP A 1 87 ? 4.615 -1.554 4.241 1.00 86.94 87 ASP A CA 1
ATOM 643 C C . ASP A 1 87 ? 3.924 -0.578 5.181 1.00 86.94 87 ASP A C 1
ATOM 645 O O . ASP A 1 87 ? 3.830 0.616 4.904 1.00 86.94 87 ASP A O 1
ATOM 649 N N . LEU A 1 88 ? 3.512 -1.058 6.355 1.00 88.81 88 LEU A N 1
ATOM 650 C CA . LEU A 1 88 ? 2.905 -0.226 7.381 1.00 88.81 88 LEU A CA 1
ATOM 651 C C . LEU A 1 88 ? 3.858 0.883 7.829 1.00 88.81 88 LEU A C 1
ATOM 653 O O . LEU A 1 88 ? 3.440 2.021 8.029 1.00 88.81 88 LEU A O 1
ATOM 657 N N . LYS A 1 89 ? 5.145 0.570 7.991 1.00 89.19 89 LYS A N 1
ATOM 658 C CA . LYS A 1 89 ? 6.154 1.556 8.380 1.00 89.19 89 LYS A CA 1
ATOM 659 C C . LYS A 1 89 ? 6.347 2.622 7.300 1.00 89.19 89 LYS A C 1
ATOM 661 O O . LYS A 1 89 ? 6.398 3.802 7.645 1.00 89.19 89 LYS A O 1
ATOM 666 N N . ILE A 1 90 ? 6.435 2.217 6.033 1.00 88.81 90 ILE A N 1
ATOM 667 C CA . ILE A 1 90 ? 6.561 3.132 4.886 1.00 88.81 90 ILE A CA 1
ATOM 668 C C . ILE A 1 90 ? 5.319 4.017 4.798 1.00 88.81 90 ILE A C 1
ATOM 670 O O . ILE A 1 90 ? 5.436 5.240 4.816 1.00 88.81 90 ILE A O 1
ATOM 674 N N . PHE A 1 91 ? 4.130 3.418 4.850 1.00 86.56 91 PHE A N 1
ATOM 675 C CA . PHE A 1 91 ? 2.864 4.142 4.827 1.00 86.56 91 PHE A CA 1
ATOM 676 C C . PHE A 1 91 ? 2.794 5.207 5.927 1.00 86.56 91 PHE A C 1
ATOM 678 O O . PHE A 1 91 ? 2.446 6.353 5.647 1.00 86.56 91 PHE A O 1
ATOM 685 N N . LYS A 1 92 ? 3.168 4.858 7.167 1.00 88.19 92 LYS A N 1
ATOM 686 C CA . LYS A 1 92 ? 3.162 5.796 8.300 1.00 88.19 92 LYS A CA 1
ATOM 687 C C . LYS A 1 92 ? 4.180 6.932 8.160 1.00 88.19 92 LYS A C 1
ATOM 689 O O . LYS A 1 92 ? 3.976 8.017 8.710 1.00 88.19 92 LYS A O 1
ATOM 694 N N . GLN A 1 93 ? 5.288 6.676 7.467 1.00 88.00 93 GLN A N 1
ATOM 695 C CA . GLN A 1 93 ? 6.313 7.674 7.176 1.00 88.00 93 GLN A CA 1
ATOM 696 C C . GLN A 1 93 ? 5.862 8.638 6.071 1.00 88.00 93 GLN A C 1
ATOM 698 O O . GLN A 1 93 ? 6.102 9.838 6.185 1.00 88.00 93 GLN A O 1
ATOM 703 N N . GLU A 1 94 ? 5.207 8.128 5.029 1.00 86.75 94 GLU A N 1
ATOM 704 C CA . GLU A 1 94 ? 4.715 8.923 3.898 1.00 86.75 94 GLU A CA 1
ATOM 705 C C . GLU A 1 94 ? 3.410 9.668 4.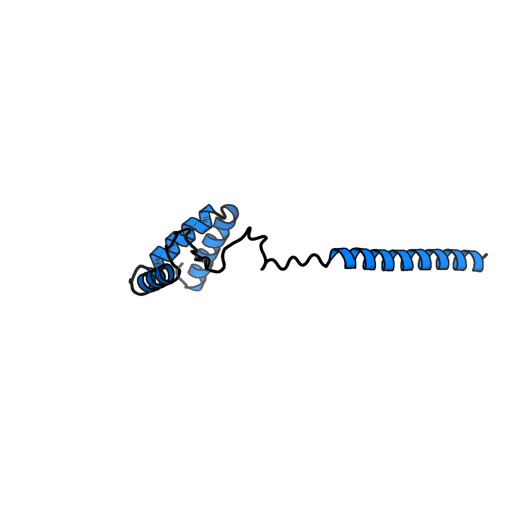207 1.00 86.75 94 GLU A C 1
ATOM 707 O O . GLU A 1 94 ? 3.158 10.719 3.624 1.00 86.75 94 GLU A O 1
ATOM 712 N N . ASN A 1 95 ? 2.602 9.160 5.145 1.00 88.19 95 ASN A N 1
ATOM 713 C CA . ASN A 1 95 ? 1.278 9.694 5.479 1.00 88.19 95 ASN A CA 1
ATOM 714 C C . ASN A 1 95 ? 1.149 9.995 6.986 1.00 88.19 95 ASN A C 1
ATOM 716 O O . ASN A 1 95 ? 0.311 9.392 7.670 1.00 88.19 95 ASN A O 1
ATOM 720 N N . PRO A 1 96 ? 1.951 10.920 7.546 1.00 85.94 96 PRO A N 1
ATOM 721 C CA . PRO A 1 96 ? 1.997 11.151 8.989 1.00 85.94 96 PRO A CA 1
ATOM 722 C C . PRO A 1 96 ? 0.647 11.590 9.581 1.00 85.94 96 PRO A C 1
ATOM 724 O O . PRO A 1 96 ? 0.295 11.168 10.685 1.00 85.94 96 PRO A O 1
ATOM 727 N N . GLU A 1 97 ? -0.149 12.371 8.847 1.00 89.50 97 GLU A N 1
ATOM 728 C CA . GLU A 1 97 ? -1.516 12.754 9.233 1.00 89.50 97 GLU A CA 1
ATOM 729 C C . GLU A 1 97 ? -2.526 11.591 9.264 1.00 89.50 97 GLU A C 1
ATOM 731 O O .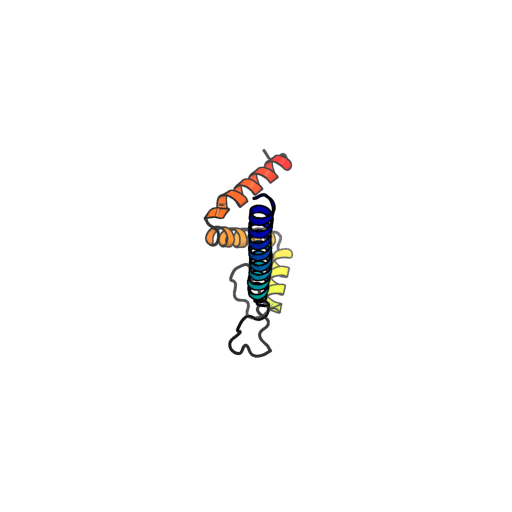 GLU A 1 97 ? -3.546 11.696 9.944 1.00 89.50 97 GLU A O 1
ATOM 736 N N . GLN A 1 98 ? -2.258 10.477 8.575 1.00 85.00 98 GLN A N 1
ATOM 737 C CA . GLN A 1 98 ? -3.170 9.326 8.485 1.00 85.00 98 GLN A CA 1
ATOM 738 C C . GLN A 1 98 ? -2.823 8.198 9.466 1.00 85.00 98 GLN A C 1
ATOM 740 O O . GLN A 1 98 ? -3.533 7.193 9.536 1.00 85.00 98 GLN A O 1
ATOM 745 N N . ASN A 1 99 ? -1.773 8.364 10.275 1.00 81.12 99 ASN A N 1
ATOM 746 C CA . ASN A 1 99 ? -1.332 7.366 11.255 1.00 81.12 99 ASN A CA 1
ATOM 747 C C . ASN A 1 99 ? -2.444 6.935 12.219 1.00 81.12 99 ASN A C 1
ATOM 749 O O . ASN A 1 99 ? -2.585 5.752 12.530 1.00 81.12 99 ASN A O 1
ATOM 753 N N . THR A 1 100 ? -3.274 7.885 12.643 1.00 84.38 100 THR A N 1
ATOM 754 C CA . THR A 1 100 ? -4.406 7.644 13.545 1.00 84.38 100 THR A CA 1
ATOM 755 C C . THR A 1 100 ? -5.501 6.791 12.913 1.00 84.38 100 THR A C 1
ATOM 757 O O . THR A 1 100 ? -6.178 6.058 13.632 1.00 84.38 100 THR A O 1
ATOM 760 N N . ILE A 1 101 ? -5.674 6.833 11.588 1.00 87.62 101 ILE A N 1
ATOM 761 C CA . ILE A 1 101 ? -6.703 6.063 10.873 1.00 87.62 101 ILE A CA 1
ATOM 762 C C . ILE A 1 101 ? -6.369 4.575 10.919 1.00 87.62 101 ILE A C 1
ATOM 764 O O . ILE A 1 101 ? -7.227 3.756 11.242 1.00 87.62 101 ILE A O 1
ATOM 768 N N . VAL A 1 102 ? -5.112 4.231 10.645 1.00 87.00 102 VAL A N 1
ATOM 769 C CA . VAL A 1 102 ? -4.617 2.850 10.683 1.00 87.00 102 VAL A CA 1
ATOM 770 C C . VAL A 1 102 ? -4.763 2.255 12.082 1.00 87.00 102 VAL A C 1
ATOM 772 O O . VAL A 1 102 ? -5.261 1.139 12.241 1.00 87.00 102 VAL A O 1
ATOM 775 N N . ASP A 1 103 ? -4.372 3.012 13.106 1.00 86.12 103 ASP A N 1
ATOM 776 C CA . ASP A 1 103 ? -4.457 2.549 14.489 1.00 86.12 103 ASP A CA 1
ATOM 777 C C . ASP A 1 103 ? -5.928 2.410 14.940 1.00 86.12 103 ASP A C 1
ATOM 779 O O . ASP A 1 103 ? -6.289 1.403 15.553 1.00 86.12 103 ASP A O 1
ATOM 783 N N . SER A 1 104 ? -6.804 3.335 14.529 1.00 88.94 104 SER A N 1
ATOM 784 C CA . SER A 1 104 ? -8.253 3.254 14.786 1.00 88.94 104 SER A CA 1
ATOM 785 C C . SER A 1 104 ? -8.903 2.058 14.085 1.00 88.94 104 SER A C 1
ATOM 787 O O . SER A 1 104 ? -9.757 1.382 14.657 1.00 88.94 104 SER A O 1
ATOM 789 N N . ALA A 1 105 ? -8.494 1.761 12.849 1.00 89.31 105 ALA A N 1
ATOM 790 C CA . ALA A 1 105 ? -8.975 0.596 12.113 1.00 89.31 105 ALA A CA 1
ATOM 791 C C . ALA A 1 105 ? -8.560 -0.708 12.811 1.00 89.31 105 ALA A C 1
ATOM 793 O O . ALA A 1 105 ? -9.379 -1.615 12.967 1.00 89.31 105 ALA A O 1
ATOM 794 N N . LYS A 1 106 ? -7.316 -0.783 13.301 1.00 87.62 106 LYS A N 1
ATOM 795 C CA . LYS A 1 106 ? -6.825 -1.928 14.079 1.00 87.62 106 LYS A CA 1
ATOM 796 C C . LYS A 1 106 ? -7.646 -2.143 15.351 1.00 87.62 106 LYS A C 1
ATOM 798 O O . LYS A 1 106 ? -7.984 -3.280 15.678 1.00 87.62 106 LYS A O 1
ATOM 803 N N . GLU A 1 107 ? -7.984 -1.069 16.058 1.00 90.31 107 GLU A N 1
ATOM 804 C CA . GLU A 1 107 ? -8.818 -1.125 17.262 1.00 90.31 107 GLU A CA 1
ATOM 805 C C . GLU A 1 107 ? -10.252 -1.582 16.952 1.00 90.31 107 GLU A C 1
ATOM 807 O O . GLU A 1 107 ? -10.779 -2.475 17.619 1.00 90.31 107 GLU A O 1
ATOM 812 N N . ALA A 1 108 ? -10.858 -1.053 15.885 1.00 92.06 108 ALA A N 1
ATOM 813 C CA . ALA A 1 108 ? -12.190 -1.462 15.446 1.00 92.06 108 ALA A CA 1
ATOM 814 C C . ALA A 1 108 ? -12.252 -2.961 15.103 1.00 92.06 108 ALA A C 1
ATOM 816 O O . ALA A 1 108 ? -13.190 -3.650 15.505 1.00 92.06 108 ALA A O 1
ATOM 817 N N . VAL A 1 109 ? -11.234 -3.485 1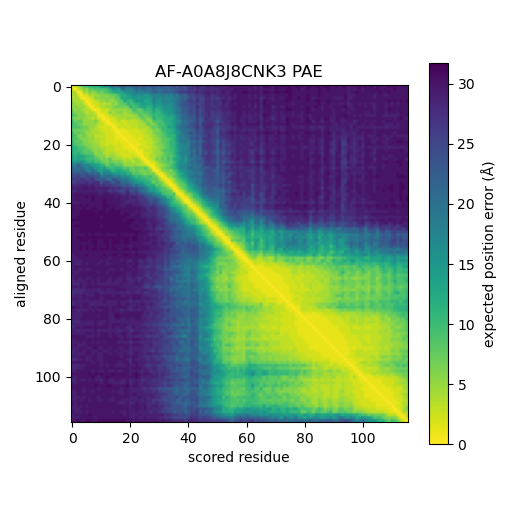4.412 1.00 91.19 109 VAL A N 1
ATOM 818 C CA . VAL A 1 109 ? -11.146 -4.916 14.086 1.00 91.19 109 VAL A CA 1
ATOM 819 C C . VAL A 1 109 ? -11.026 -5.765 15.349 1.00 91.19 109 VAL A C 1
ATOM 821 O O . VAL A 1 109 ? -11.752 -6.749 15.471 1.00 91.19 109 VAL A O 1
ATOM 824 N N . LYS A 1 110 ? -10.177 -5.384 16.315 1.00 90.50 110 LYS A N 1
ATOM 825 C CA . LYS A 1 110 ? -10.057 -6.109 17.594 1.00 90.50 110 LYS A CA 1
ATOM 826 C C . LYS A 1 110 ? -11.388 -6.200 18.332 1.00 90.50 110 LYS A C 1
ATOM 828 O O . LYS A 1 110 ? -11.750 -7.274 18.808 1.00 90.50 110 LYS A O 1
ATOM 833 N N . LYS A 1 111 ? -12.130 -5.092 18.362 1.00 91.44 111 LYS A N 1
ATOM 834 C CA . LYS A 1 111 ? -13.448 -5.017 18.993 1.00 91.44 111 LYS A CA 1
ATOM 835 C C . LYS A 1 111 ? -14.459 -5.957 18.337 1.00 91.44 111 LYS A C 1
ATOM 837 O O . LYS A 1 111 ? -15.172 -6.678 19.026 1.00 91.44 111 LYS A O 1
ATOM 842 N N . VAL A 1 112 ? -14.503 -5.990 17.004 1.00 90.44 112 VAL A N 1
ATOM 843 C CA . VAL A 1 112 ? -15.401 -6.891 16.256 1.00 90.44 112 VAL A CA 1
ATOM 844 C C . VAL A 1 112 ? -14.972 -8.354 16.387 1.00 90.44 112 VAL A C 1
ATOM 846 O O . VAL A 1 112 ? -15.821 -9.237 16.473 1.00 90.44 112 VAL A O 1
ATOM 849 N N . ALA A 1 113 ? -13.667 -8.618 16.447 1.00 89.44 113 ALA A N 1
ATOM 850 C CA . ALA A 1 113 ? -13.111 -9.956 16.626 1.00 89.44 113 ALA A CA 1
ATOM 851 C C . ALA A 1 113 ? -13.230 -10.488 18.069 1.00 89.44 113 ALA A C 1
ATOM 853 O O . ALA A 1 113 ? -12.826 -11.621 18.327 1.00 89.44 113 ALA A O 1
ATOM 854 N N . GLY A 1 114 ? -13.764 -9.696 19.008 1.00 77.38 114 GLY A N 1
ATOM 855 C CA . GLY A 1 114 ? -13.905 -10.081 20.414 1.00 77.38 114 GLY A CA 1
ATOM 856 C C . GLY A 1 114 ? -12.569 -10.240 21.146 1.00 77.38 114 GLY A C 1
ATOM 857 O O . GLY A 1 114 ? -12.505 -10.955 22.141 1.00 77.38 114 GLY A O 1
ATOM 858 N N . GLN A 1 115 ? -11.507 -9.605 20.645 1.00 72.81 115 GLN A N 1
ATOM 859 C CA . GLN A 1 115 ? -10.167 -9.611 21.239 1.00 72.81 115 GLN A CA 1
ATOM 860 C C . GLN A 1 115 ? -9.933 -8.379 22.131 1.00 72.81 115 GLN A C 1
ATOM 862 O O . GLN A 1 115 ? -8.851 -7.789 22.079 1.00 72.81 115 GLN A O 1
ATOM 867 N N . GLU A 1 116 ? -10.959 -7.959 22.882 1.00 58.53 116 GLU A N 1
ATOM 868 C CA . GLU A 1 116 ? -10.841 -6.869 23.868 1.00 58.53 116 GLU A CA 1
ATOM 869 C C . GLU A 1 116 ? -9.844 -7.210 24.986 1.00 58.53 116 GLU A C 1
ATOM 871 O O . GLU A 1 116 ? -9.897 -8.345 25.517 1.00 58.53 116 GLU A O 1
#